Protein AF-A0A858U6H9-F1 (afdb_monomer_lite)

Secondary structure (DSSP, 8-state):
-EEETTTTEEE--SS------S-HHHHHHHHHHHHHHHSS-SEEETTEEE-GGG-----TT--HHHHHHT-HHHHHHHHHHHS----HHHHS-HHHHHHHHHHHHHHH-TTS------HHHHHHHHHHH-----------

Organism: NCBI:txid754517

Structure (mmCIF, N/CA/C/O backbone):
data_AF-A0A858U6H9-F1
#
_entry.id   AF-A0A858U6H9-F1
#
loop_
_atom_site.group_PDB
_atom_site.id
_atom_site.type_symbol
_atom_site.label_atom_id
_atom_site.label_alt_id
_atom_site.label_comp_id
_atom_site.label_asym_id
_atom_site.label_entity_id
_atom_site.label_seq_id
_atom_site.pdbx_PDB_ins_code
_atom_site.Cartn_x
_atom_site.Cartn_y
_atom_site.Cartn_z
_atom_site.occupancy
_atom_site.B_iso_or_equiv
_atom_site.auth_seq_id
_atom_site.auth_comp_id
_atom_site.auth_asym_id
_atom_site.auth_atom_id
_atom_site.pdbx_PDB_model_num
ATOM 1 N N . MET A 1 1 ? -5.293 -2.172 -22.628 1.00 79.25 1 MET A N 1
ATOM 2 C CA . MET A 1 1 ? -3.945 -2.076 -23.225 1.00 79.25 1 MET A CA 1
ATOM 3 C C . MET A 1 1 ? -2.941 -1.667 -22.164 1.00 79.25 1 MET A C 1
ATOM 5 O O . MET A 1 1 ? -3.098 -0.607 -21.567 1.00 79.25 1 MET A O 1
ATOM 9 N N . LEU A 1 2 ? -1.925 -2.496 -21.939 1.00 80.38 2 LEU A N 1
ATOM 10 C CA . LEU A 1 2 ? -0.803 -2.199 -21.053 1.00 80.38 2 LEU A CA 1
ATOM 11 C C . LEU A 1 2 ? 0.386 -1.692 -21.870 1.00 80.38 2 LEU A C 1
ATOM 13 O O . LEU A 1 2 ? 0.716 -2.310 -22.882 1.00 80.38 2 LEU A O 1
ATOM 17 N N . LYS A 1 3 ? 1.021 -0.599 -21.431 1.00 82.44 3 LYS A N 1
ATOM 18 C CA . LYS A 1 3 ? 2.307 -0.111 -21.953 1.00 82.44 3 LYS A CA 1
ATOM 19 C C . LYS A 1 3 ? 3.346 -0.094 -20.842 1.00 82.44 3 LYS A C 1
ATOM 21 O O . LYS A 1 3 ? 3.048 0.412 -19.766 1.00 82.44 3 LYS A O 1
ATOM 26 N N . PHE A 1 4 ? 4.548 -0.598 -21.104 1.00 81.69 4 PHE A N 1
ATOM 27 C CA . PHE A 1 4 ? 5.620 -0.631 -20.108 1.00 81.69 4 PHE A CA 1
ATOM 28 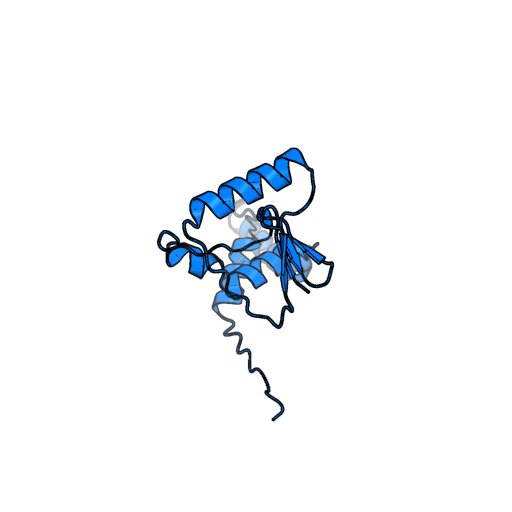C C . PHE A 1 4 ? 6.950 -0.107 -20.662 1.00 81.69 4 PHE A C 1
ATOM 30 O O . PHE A 1 4 ? 7.477 -0.615 -21.657 1.00 81.69 4 PHE A O 1
ATOM 37 N N . TYR A 1 5 ? 7.488 0.909 -19.994 1.00 81.50 5 TYR A N 1
ATOM 38 C CA . TYR A 1 5 ? 8.719 1.619 -20.317 1.00 81.50 5 TYR A CA 1
ATOM 39 C C . TYR A 1 5 ? 9.819 1.277 -19.295 1.00 81.50 5 TYR A C 1
ATOM 41 O O . TYR A 1 5 ? 9.529 1.020 -18.124 1.00 81.50 5 TYR A O 1
ATOM 49 N N . PRO A 1 6 ? 11.097 1.235 -19.716 1.00 73.44 6 PRO A N 1
ATOM 50 C CA . PRO A 1 6 ? 11.642 1.660 -21.016 1.00 73.44 6 PRO A CA 1
ATOM 51 C C . PRO A 1 6 ? 11.544 0.624 -22.154 1.00 73.44 6 PRO A C 1
ATOM 53 O O . PRO A 1 6 ? 12.041 0.863 -23.250 1.00 73.44 6 PRO A O 1
ATOM 56 N N . TYR A 1 7 ? 10.916 -0.528 -21.925 1.00 72.94 7 TYR A N 1
ATOM 57 C CA . TYR A 1 7 ? 10.980 -1.674 -22.838 1.00 72.94 7 TYR A CA 1
ATOM 58 C C . TYR A 1 7 ? 10.000 -1.625 -24.024 1.00 72.94 7 TYR A C 1
ATOM 60 O O . TYR A 1 7 ? 10.008 -2.539 -24.846 1.00 72.94 7 TYR A O 1
ATOM 68 N N . ASN A 1 8 ? 9.178 -0.574 -24.138 1.00 72.25 8 ASN A N 1
ATOM 69 C CA . ASN A 1 8 ? 8.176 -0.385 -25.197 1.00 72.25 8 ASN A CA 1
ATOM 70 C C . ASN A 1 8 ? 7.263 -1.609 -25.408 1.00 72.25 8 ASN A C 1
ATOM 72 O O . ASN A 1 8 ? 6.861 -1.915 -26.531 1.00 72.25 8 ASN A O 1
ATOM 76 N N . VAL A 1 9 ? 6.925 -2.321 -24.330 1.00 74.69 9 VAL A N 1
ATOM 77 C CA . VAL A 1 9 ? 6.002 -3.459 -24.405 1.00 74.69 9 VAL A CA 1
ATOM 78 C C . VAL A 1 9 ? 4.583 -2.915 -24.482 1.00 74.69 9 VAL A C 1
ATOM 80 O O . VAL A 1 9 ? 4.197 -2.136 -23.616 1.00 74.69 9 VAL A O 1
ATOM 83 N N . SER A 1 10 ? 3.815 -3.328 -25.493 1.00 76.88 10 SER A N 1
ATOM 84 C CA . SER A 1 10 ? 2.388 -3.017 -25.626 1.00 76.88 10 SER A CA 1
ATOM 85 C C . SER A 1 10 ? 1.600 -4.301 -25.848 1.00 76.88 10 SER A C 1
ATOM 87 O O . SER A 1 10 ? 1.842 -5.010 -26.821 1.00 76.88 10 SER A O 1
ATOM 89 N N . THR A 1 11 ? 0.661 -4.604 -24.956 1.00 80.75 11 THR A N 1
ATOM 90 C CA . THR A 1 11 ? -0.142 -5.834 -25.015 1.00 80.75 11 THR A CA 1
ATOM 91 C C . THR A 1 11 ? -1.563 -5.590 -24.529 1.00 80.75 11 THR A C 1
ATOM 93 O O . THR A 1 11 ? -1.833 -4.661 -23.759 1.00 80.75 11 THR A O 1
ATOM 96 N N . GLU A 1 12 ? -2.498 -6.424 -24.975 1.00 79.94 12 GLU A N 1
ATOM 97 C CA . GLU A 1 12 ? -3.811 -6.486 -24.345 1.00 79.94 12 GLU A CA 1
ATOM 98 C C . GLU A 1 12 ? -3.649 -6.934 -22.890 1.00 79.94 12 GLU A C 1
ATOM 100 O O . GLU A 1 12 ? -2.845 -7.814 -22.579 1.00 79.94 12 GLU A O 1
ATOM 105 N N . TYR A 1 13 ? -4.371 -6.258 -21.998 1.00 79.50 13 TYR A N 1
ATOM 106 C CA . TYR A 1 13 ? -4.371 -6.536 -20.570 1.00 79.50 13 TYR A CA 1
ATOM 107 C C . TYR A 1 13 ? -5.765 -7.009 -20.192 1.00 79.50 13 TYR A C 1
ATOM 109 O O . TYR A 1 13 ? -6.746 -6.312 -20.427 1.00 79.50 13 TYR A O 1
ATOM 117 N N . ASN A 1 14 ? -5.837 -8.209 -19.638 1.00 80.62 14 ASN A N 1
ATOM 118 C CA . ASN A 1 14 ? -7.058 -8.903 -19.239 1.00 80.62 14 ASN A CA 1
ATOM 119 C C . ASN A 1 14 ? -7.005 -9.294 -17.749 1.00 80.62 14 ASN A C 1
ATOM 121 O O . ASN A 1 14 ? -7.611 -10.278 -17.334 1.00 80.62 14 ASN A O 1
ATOM 125 N N . GLY A 1 15 ? -6.252 -8.531 -16.947 1.00 80.56 15 GLY A N 1
ATOM 126 C CA . GLY A 1 15 ? -6.082 -8.728 -15.504 1.00 80.56 15 GLY A CA 1
ATOM 127 C C . GLY A 1 15 ? -4.756 -9.385 -15.108 1.00 80.56 15 GLY A C 1
ATOM 128 O O . GLY A 1 15 ? -4.185 -9.024 -14.081 1.00 80.56 15 GLY A O 1
ATOM 129 N N . ILE A 1 16 ? -4.214 -10.291 -15.927 1.00 80.75 16 ILE A N 1
ATOM 130 C CA . ILE A 1 16 ? -2.934 -10.969 -15.664 1.00 80.75 16 ILE A CA 1
ATOM 131 C C . ILE A 1 16 ? -1.996 -10.739 -16.843 1.00 80.75 16 ILE A C 1
ATOM 133 O O . ILE A 1 16 ? -2.362 -10.982 -17.989 1.00 80.75 16 ILE A O 1
ATOM 137 N N . LEU A 1 17 ? -0.765 -10.318 -16.557 1.00 76.06 17 LEU A N 1
ATOM 138 C CA . LEU A 1 17 ? 0.288 -10.211 -17.556 1.00 76.06 17 LEU A CA 1
ATOM 139 C C . LEU A 1 17 ? 1.525 -10.986 -17.112 1.00 76.06 17 LEU A C 1
ATOM 141 O O . LEU A 1 17 ? 2.001 -10.833 -15.990 1.00 76.06 17 LEU A O 1
ATOM 145 N N . LEU A 1 18 ? 2.070 -11.778 -18.031 1.00 76.94 18 LEU A N 1
ATOM 146 C CA . LEU A 1 18 ? 3.354 -12.441 -17.862 1.00 76.94 18 LEU A CA 1
ATOM 147 C C . LEU A 1 18 ? 4.414 -11.670 -18.646 1.00 76.94 18 LEU A C 1
ATOM 149 O O . LEU A 1 18 ? 4.355 -11.592 -19.872 1.00 76.94 18 LEU A O 1
ATOM 153 N N . ILE A 1 19 ? 5.390 -11.113 -17.933 1.00 77.94 19 ILE A N 1
ATOM 154 C CA . ILE A 1 19 ? 6.555 -10.458 -18.528 1.00 77.94 19 ILE A CA 1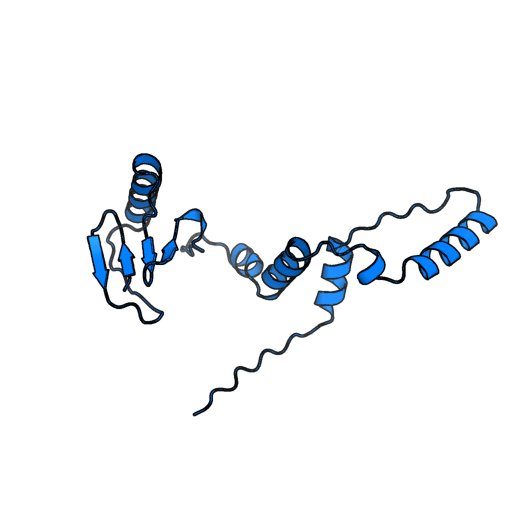
ATOM 155 C C . ILE A 1 19 ? 7.752 -11.373 -18.305 1.00 77.94 19 ILE A C 1
ATOM 157 O O . ILE A 1 19 ? 8.179 -11.584 -17.171 1.00 77.94 19 ILE A O 1
ATOM 161 N N . ASN A 1 20 ? 8.303 -11.917 -19.388 1.00 79.69 20 ASN A N 1
ATOM 162 C CA . ASN A 1 20 ? 9.556 -12.653 -19.306 1.00 79.69 20 ASN A CA 1
ATOM 163 C C . ASN A 1 20 ? 10.718 -11.654 -19.231 1.00 79.69 20 ASN A C 1
ATOM 165 O O . ASN A 1 20 ? 10.883 -10.826 -20.128 1.00 79.69 20 ASN A O 1
ATOM 169 N N . CYS A 1 21 ? 11.514 -11.715 -18.165 1.00 81.88 21 CYS A N 1
ATOM 170 C CA . CYS A 1 21 ? 12.680 -10.860 -17.993 1.00 81.88 21 CYS A CA 1
ATOM 171 C C . CYS A 1 21 ? 13.873 -11.669 -17.478 1.00 81.88 21 CYS A C 1
ATOM 173 O O . CYS A 1 21 ? 13.730 -12.558 -16.644 1.00 81.88 21 CYS A O 1
ATOM 175 N N . ASN A 1 22 ? 15.071 -11.330 -17.957 1.00 84.00 22 ASN A N 1
ATOM 176 C CA . ASN A 1 22 ? 16.298 -12.021 -17.548 1.00 84.00 22 ASN A CA 1
ATOM 177 C C . ASN A 1 22 ? 16.780 -11.590 -16.153 1.00 84.00 22 ASN A C 1
ATOM 179 O O . ASN A 1 22 ? 17.516 -12.320 -15.497 1.00 84.00 22 ASN A O 1
ATOM 183 N N . ASN A 1 23 ? 16.431 -10.372 -15.724 1.00 89.00 23 ASN A N 1
ATOM 184 C CA . ASN A 1 23 ? 16.821 -9.828 -14.429 1.00 89.00 23 ASN A CA 1
ATOM 185 C C . ASN A 1 23 ? 15.779 -8.811 -13.947 1.00 89.00 23 ASN A C 1
ATOM 187 O O . ASN A 1 23 ? 15.721 -7.683 -14.441 1.00 89.00 23 ASN A O 1
ATOM 191 N N . PHE A 1 24 ? 14.992 -9.216 -12.952 1.00 85.62 24 PHE A N 1
ATOM 192 C CA . PHE A 1 24 ? 13.950 -8.387 -12.354 1.00 85.62 24 PHE A CA 1
ATOM 193 C C . PHE A 1 24 ? 14.504 -7.112 -11.695 1.00 85.62 24 PHE A C 1
ATOM 195 O O . PHE A 1 24 ? 13.963 -6.027 -11.880 1.00 85.62 24 PHE A O 1
ATOM 202 N N . HIS A 1 25 ? 15.625 -7.193 -10.975 1.00 87.69 25 HIS A N 1
ATOM 203 C CA . HIS A 1 25 ? 16.209 -6.017 -10.317 1.00 87.69 25 HIS A CA 1
ATOM 204 C C . HIS A 1 25 ? 16.658 -4.952 -11.319 1.00 87.69 25 HIS A C 1
ATOM 206 O O . HIS A 1 25 ? 16.489 -3.756 -11.079 1.00 87.69 25 HIS A O 1
ATOM 212 N N . LYS A 1 26 ? 17.215 -5.381 -12.456 1.00 90.06 26 LYS A N 1
ATOM 213 C CA . LYS A 1 26 ? 17.590 -4.478 -13.544 1.00 90.06 26 LYS A CA 1
ATOM 214 C C . LYS A 1 26 ? 16.358 -3.801 -14.144 1.00 90.06 26 LYS A C 1
ATOM 216 O O . LYS A 1 26 ? 16.384 -2.586 -14.304 1.00 90.06 26 LYS A O 1
ATOM 221 N N . LEU A 1 27 ? 15.295 -4.569 -14.398 1.00 87.62 27 LEU A N 1
ATOM 222 C CA . LEU A 1 27 ? 14.008 -4.056 -14.875 1.00 87.62 27 LEU A CA 1
ATOM 223 C C . LEU A 1 27 ? 13.497 -2.934 -13.959 1.00 87.62 27 LEU A C 1
ATOM 225 O O . LEU A 1 27 ? 13.285 -1.815 -14.415 1.00 87.62 27 LEU A O 1
ATOM 229 N N . MET A 1 28 ? 13.402 -3.204 -12.654 1.00 89.25 28 MET A N 1
ATOM 230 C CA . MET A 1 28 ? 12.906 -2.235 -11.674 1.00 89.25 28 MET A CA 1
ATOM 231 C C . MET A 1 28 ? 13.775 -0.982 -11.581 1.00 89.25 28 MET A C 1
ATOM 233 O O . MET A 1 28 ? 13.256 0.131 -11.523 1.00 89.25 28 MET A O 1
ATOM 237 N N . LYS A 1 29 ? 15.102 -1.148 -11.596 1.00 91.06 29 LYS A N 1
ATOM 238 C CA . LYS A 1 29 ? 16.043 -0.024 -11.577 1.00 91.06 29 LYS A CA 1
ATOM 239 C C . LYS A 1 29 ? 15.869 0.873 -12.800 1.00 91.06 29 LYS A C 1
ATOM 241 O O . LYS A 1 29 ? 15.887 2.092 -12.668 1.00 91.06 29 LYS A O 1
ATOM 246 N N . GLU A 1 30 ? 15.737 0.288 -13.983 1.00 91.88 30 GLU A N 1
ATOM 247 C CA . GLU A 1 30 ? 15.587 1.047 -15.224 1.00 91.88 30 GLU A CA 1
ATOM 248 C C . GLU A 1 30 ? 14.234 1.754 -15.305 1.00 91.88 30 GLU A C 1
ATOM 250 O O . GLU A 1 30 ? 14.193 2.915 -15.707 1.00 91.88 30 GLU A O 1
ATOM 255 N N . SER A 1 31 ? 13.155 1.115 -14.847 1.00 90.19 31 SER A N 1
ATOM 256 C CA . SER A 1 31 ? 11.847 1.760 -14.707 1.00 90.19 31 SER A CA 1
ATOM 257 C C . SER A 1 31 ? 11.901 2.937 -13.726 1.00 90.19 31 SER A C 1
ATOM 259 O O . SER A 1 31 ? 11.404 4.011 -14.043 1.00 90.19 31 SER A O 1
ATOM 261 N N . PHE A 1 32 ? 12.591 2.800 -12.590 1.00 92.25 32 PHE A N 1
ATOM 262 C CA . PHE A 1 32 ? 12.743 3.894 -11.624 1.00 92.25 32 PHE A CA 1
ATOM 263 C C . PHE A 1 32 ? 13.530 5.080 -12.199 1.00 92.25 32 PHE A C 1
ATOM 265 O O . PHE A 1 32 ? 13.148 6.239 -12.027 1.00 92.25 32 PHE A O 1
ATOM 272 N N . ILE A 1 33 ? 14.625 4.794 -12.910 1.00 93.31 33 ILE A N 1
ATOM 273 C CA . ILE A 1 33 ? 15.419 5.817 -13.600 1.00 93.31 33 ILE A CA 1
ATOM 274 C C . ILE A 1 33 ? 14.569 6.516 -14.667 1.00 93.31 33 ILE A C 1
ATOM 276 O O . ILE A 1 33 ? 14.632 7.738 -14.786 1.00 93.31 33 ILE A O 1
ATOM 280 N N . TYR A 1 34 ? 13.764 5.762 -15.420 1.00 93.75 34 TYR A N 1
ATOM 281 C CA . TYR A 1 34 ? 12.857 6.317 -16.419 1.00 93.75 34 TYR A CA 1
ATOM 282 C C . TYR A 1 34 ? 11.856 7.297 -15.795 1.00 93.75 34 TYR A C 1
ATOM 284 O O . TYR A 1 34 ? 11.756 8.423 -16.283 1.00 93.75 34 TYR A O 1
ATOM 292 N N . GLU A 1 35 ? 11.175 6.908 -14.712 1.00 94.38 35 GLU A N 1
ATOM 293 C CA . GLU A 1 35 ? 10.208 7.778 -14.024 1.00 94.38 35 GLU A CA 1
ATOM 294 C C . GLU A 1 35 ? 10.870 9.048 -13.493 1.00 94.38 35 GLU A C 1
ATOM 296 O O . GLU A 1 35 ? 10.362 10.148 -13.696 1.00 94.38 35 GLU A O 1
ATOM 301 N N . SER A 1 36 ? 12.053 8.903 -12.893 1.00 92.75 36 SER A N 1
ATOM 302 C CA . SER A 1 36 ? 12.795 10.013 -12.288 1.00 92.75 36 SER A CA 1
ATOM 303 C C . SER A 1 36 ? 13.300 11.036 -13.308 1.00 92.75 36 SER A C 1
ATOM 305 O O . SER A 1 36 ? 13.348 12.226 -13.015 1.00 92.75 36 SER A O 1
ATOM 307 N N . ILE A 1 37 ? 13.726 10.587 -14.494 1.00 94.75 37 ILE A N 1
ATOM 308 C CA . ILE A 1 37 ? 14.266 11.475 -15.536 1.00 94.75 37 ILE A CA 1
ATOM 309 C C . ILE A 1 37 ? 13.142 12.144 -16.326 1.00 94.75 37 ILE A C 1
ATOM 311 O O . ILE A 1 37 ? 13.245 13.323 -16.661 1.00 94.75 37 ILE A O 1
ATOM 315 N N . ASN A 1 38 ? 12.090 11.394 -16.661 1.00 90.44 38 ASN A N 1
ATOM 316 C CA . ASN A 1 38 ? 11.057 11.862 -17.583 1.00 90.44 38 ASN A CA 1
ATOM 317 C C . ASN A 1 38 ? 9.851 12.495 -16.880 1.00 90.44 38 ASN A C 1
ATOM 319 O O . ASN A 1 38 ? 9.009 13.057 -17.575 1.00 90.44 38 ASN A O 1
ATOM 323 N N . ASN A 1 39 ? 9.746 12.393 -15.547 1.00 89.94 39 ASN A N 1
ATOM 324 C CA . ASN A 1 39 ? 8.541 12.743 -14.782 1.00 89.94 39 ASN A CA 1
ATOM 325 C C . ASN A 1 39 ? 7.264 12.109 -15.369 1.00 89.94 39 ASN A C 1
ATOM 327 O O . ASN A 1 39 ? 6.195 12.708 -15.335 1.00 89.94 39 ASN A O 1
ATOM 331 N N . ASN A 1 40 ? 7.396 10.903 -15.924 1.00 91.69 40 ASN A N 1
ATOM 332 C CA . ASN A 1 40 ? 6.321 10.148 -16.562 1.00 91.69 40 ASN A CA 1
ATOM 333 C C . ASN A 1 40 ? 6.293 8.732 -15.979 1.00 91.69 40 ASN A C 1
ATOM 335 O O . ASN A 1 40 ? 7.367 8.192 -15.707 1.00 91.69 40 ASN A O 1
ATOM 339 N N . PRO A 1 41 ? 5.118 8.099 -15.836 1.00 91.88 41 PRO A N 1
ATOM 340 C CA . PRO A 1 41 ? 5.007 6.753 -15.282 1.00 91.88 41 PRO A CA 1
ATOM 341 C C . PRO A 1 41 ? 5.685 5.721 -16.190 1.00 91.88 41 PRO A C 1
ATOM 343 O O . PRO A 1 41 ? 5.629 5.806 -17.423 1.00 91.88 41 PRO A O 1
ATOM 346 N N . ALA A 1 42 ? 6.305 4.705 -15.589 1.00 90.44 42 ALA A N 1
ATOM 347 C CA . ALA A 1 42 ? 6.877 3.593 -16.339 1.00 90.44 42 ALA A CA 1
ATOM 348 C C . ALA A 1 42 ? 5.791 2.652 -16.881 1.00 90.44 42 ALA A C 1
ATOM 350 O O . ALA A 1 42 ? 6.045 1.922 -17.839 1.00 90.44 42 ALA A O 1
ATOM 351 N N . LEU A 1 43 ? 4.590 2.655 -16.296 1.00 89.94 43 LEU A N 1
ATOM 352 C CA . LEU A 1 43 ? 3.512 1.731 -16.627 1.00 89.94 43 LEU A CA 1
ATOM 353 C C . LEU A 1 43 ? 2.211 2.480 -16.948 1.00 89.94 43 LEU A C 1
ATOM 355 O O . LEU A 1 43 ? 1.804 3.399 -16.245 1.00 89.94 43 LEU A O 1
ATOM 359 N N . PHE A 1 44 ? 1.524 2.034 -17.997 1.00 88.75 44 PHE A N 1
ATOM 360 C CA . PHE A 1 44 ? 0.154 2.435 -18.301 1.00 88.75 44 PHE A CA 1
ATOM 361 C C . PHE A 1 44 ? -0.723 1.197 -18.411 1.00 88.75 44 PHE A C 1
ATOM 363 O O . PHE A 1 44 ? -0.335 0.243 -19.083 1.00 88.75 44 PHE A O 1
ATOM 370 N N . VAL A 1 45 ? -1.922 1.228 -17.833 1.00 85.94 45 VAL A N 1
ATOM 371 C CA . VAL A 1 45 ? -2.941 0.179 -17.983 1.00 85.94 45 VAL A CA 1
ATOM 372 C C . VAL A 1 45 ? -4.257 0.833 -18.368 1.00 85.94 45 VAL A C 1
ATOM 374 O O . VAL A 1 45 ? -4.789 1.639 -17.618 1.00 85.94 45 VAL A O 1
ATOM 377 N N . ASP A 1 46 ? -4.766 0.532 -19.561 1.00 85.75 46 ASP A N 1
ATOM 378 C CA . ASP A 1 46 ? -6.009 1.121 -20.084 1.00 85.75 46 ASP A CA 1
ATOM 379 C C . ASP A 1 46 ? -6.000 2.659 -20.039 1.00 85.75 46 ASP A C 1
ATOM 381 O O . ASP A 1 46 ? -6.981 3.302 -19.681 1.00 85.75 46 ASP A O 1
ATOM 385 N N . ASN A 1 47 ? -4.855 3.245 -20.410 1.00 86.06 47 ASN A N 1
ATOM 386 C CA . ASN A 1 47 ? -4.552 4.683 -20.339 1.00 86.06 47 ASN A CA 1
ATOM 387 C C . ASN A 1 47 ? -4.505 5.274 -18.919 1.00 86.06 47 ASN A C 1
ATOM 389 O O . ASN A 1 47 ? -4.347 6.483 -18.780 1.00 86.06 47 ASN A O 1
ATOM 393 N N . THR A 1 48 ? -4.598 4.447 -17.881 1.00 87.31 48 THR A N 1
ATOM 394 C CA . THR A 1 48 ? -4.345 4.860 -16.500 1.00 87.31 48 THR A CA 1
ATOM 395 C C . THR A 1 48 ? -2.845 4.852 -16.247 1.00 87.31 48 THR A C 1
ATOM 397 O O . THR A 1 48 ? -2.174 3.859 -16.534 1.00 87.31 48 THR A O 1
ATOM 400 N N . GLU A 1 49 ? -2.335 5.967 -15.737 1.00 92.25 49 GLU A N 1
ATOM 401 C CA . GLU A 1 49 ? -0.951 6.133 -15.299 1.00 92.25 49 GLU A CA 1
ATOM 402 C C . GLU A 1 49 ? -0.708 5.355 -14.008 1.00 92.25 49 GLU A C 1
ATOM 404 O O . GLU A 1 49 ? -1.476 5.485 -13.056 1.00 92.25 49 GLU A O 1
ATOM 409 N N . ILE A 1 50 ? 0.346 4.541 -13.978 1.00 88.50 50 ILE A N 1
ATOM 410 C CA . ILE A 1 50 ? 0.738 3.781 -12.792 1.00 88.50 50 ILE A CA 1
ATOM 411 C C . ILE A 1 50 ? 2.228 4.006 -12.553 1.00 88.50 50 ILE A C 1
ATOM 413 O O . ILE A 1 50 ? 3.060 3.617 -13.378 1.00 88.50 50 ILE A O 1
ATOM 417 N N . TYR A 1 51 ? 2.563 4.621 -11.421 1.00 89.44 51 TYR A N 1
ATOM 418 C CA . TYR A 1 51 ? 3.947 4.818 -11.005 1.00 89.44 51 TYR A CA 1
ATOM 419 C C . TYR A 1 51 ? 4.453 3.592 -10.251 1.00 89.44 51 TYR A C 1
ATOM 421 O O . TYR A 1 51 ? 3.677 2.839 -9.659 1.00 89.44 51 TYR A O 1
ATOM 429 N N . LEU A 1 52 ? 5.771 3.403 -10.192 1.00 85.94 52 LEU A N 1
ATOM 430 C CA . LEU A 1 52 ? 6.353 2.307 -9.415 1.00 85.94 52 LEU A CA 1
ATOM 431 C C . LEU A 1 52 ? 5.948 2.336 -7.936 1.00 85.94 52 LEU A C 1
ATOM 433 O O . LEU A 1 52 ? 5.804 1.279 -7.328 1.00 85.94 52 LEU A O 1
ATOM 437 N N . ASN A 1 53 ? 5.737 3.525 -7.368 1.00 82.12 53 ASN A N 1
ATOM 438 C CA . ASN A 1 53 ? 5.304 3.686 -5.976 1.00 82.12 53 ASN A CA 1
ATOM 439 C C . ASN A 1 53 ? 3.852 3.244 -5.732 1.00 82.12 53 ASN A C 1
ATOM 441 O O . ASN A 1 53 ? 3.479 3.017 -4.583 1.00 82.12 53 ASN A O 1
ATOM 445 N N . ASP A 1 54 ? 3.056 3.094 -6.791 1.00 82.50 54 ASP A N 1
ATOM 446 C CA . ASP A 1 54 ? 1.681 2.599 -6.712 1.00 82.50 54 ASP A CA 1
ATOM 447 C C . ASP A 1 54 ? 1.625 1.059 -6.758 1.00 82.50 54 ASP A C 1
ATOM 449 O O . ASP A 1 54 ? 0.572 0.456 -6.541 1.00 82.50 54 ASP A O 1
ATOM 453 N N . LEU A 1 55 ? 2.752 0.394 -7.046 1.00 83.88 55 LEU A N 1
ATOM 454 C CA . LEU A 1 55 ? 2.821 -1.052 -7.231 1.00 83.88 55 LEU A CA 1
ATOM 455 C C . LEU A 1 55 ? 3.137 -1.793 -5.928 1.00 83.88 55 LEU A C 1
ATOM 457 O O . LEU A 1 55 ? 4.110 -1.510 -5.231 1.00 83.88 55 LEU A O 1
ATOM 461 N N . CYS A 1 56 ? 2.377 -2.856 -5.664 1.00 82.31 56 CYS A N 1
ATOM 462 C CA . CYS A 1 56 ? 2.762 -3.874 -4.689 1.00 82.31 56 CYS A CA 1
ATOM 463 C C . CYS A 1 56 ? 3.660 -4.917 -5.363 1.00 82.31 56 CYS A C 1
ATOM 465 O O . CYS A 1 56 ? 3.198 -5.709 -6.186 1.00 82.31 56 CYS A O 1
ATOM 467 N N . ILE A 1 57 ? 4.944 -4.919 -5.007 1.00 83.75 57 ILE A N 1
ATOM 468 C CA . ILE A 1 57 ? 5.946 -5.812 -5.591 1.00 83.75 57 ILE A CA 1
ATOM 469 C C . ILE A 1 57 ? 6.268 -6.934 -4.609 1.00 83.75 57 ILE A C 1
ATOM 471 O O . ILE A 1 57 ? 6.788 -6.694 -3.519 1.00 83.75 57 ILE A O 1
ATOM 475 N N . PHE A 1 58 ? 6.015 -8.170 -5.032 1.00 83.6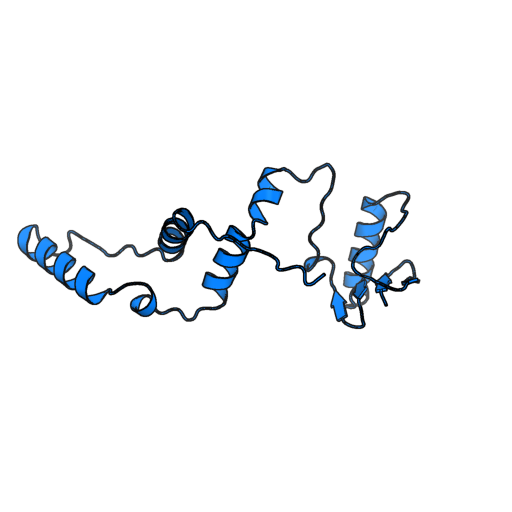9 58 PHE A N 1
ATOM 476 C CA . PHE A 1 58 ? 6.373 -9.368 -4.282 1.00 83.69 58 PHE A CA 1
ATOM 477 C C . PHE A 1 58 ? 7.593 -10.024 -4.920 1.00 83.69 58 PHE A C 1
ATOM 479 O O . PHE A 1 58 ? 7.579 -10.366 -6.102 1.00 83.69 58 PHE A O 1
ATOM 486 N N . THR A 1 59 ? 8.646 -10.204 -4.134 1.00 84.31 59 THR A N 1
ATOM 487 C CA . THR A 1 59 ? 9.855 -10.932 -4.522 1.00 84.31 59 THR A CA 1
ATOM 488 C C . THR A 1 59 ? 10.084 -12.091 -3.558 1.00 84.31 59 THR A C 1
ATOM 490 O O . THR A 1 59 ? 9.427 -12.205 -2.525 1.00 84.31 59 THR A O 1
ATOM 493 N N . GLU A 1 60 ? 11.064 -12.937 -3.855 1.00 80.50 60 GLU A N 1
ATOM 494 C CA . GLU A 1 60 ? 11.532 -13.989 -2.941 1.00 80.50 60 GLU A CA 1
ATOM 495 C C . GLU A 1 60 ? 12.028 -13.464 -1.578 1.00 80.50 60 GLU A C 1
ATOM 497 O O . GLU A 1 60 ? 12.124 -14.224 -0.618 1.00 80.50 60 GLU A O 1
ATOM 502 N N . GLN A 1 61 ? 12.323 -12.163 -1.478 1.00 82.88 61 GLN A N 1
ATOM 503 C CA . GLN A 1 61 ? 12.770 -11.499 -0.250 1.00 82.88 61 GLN A CA 1
ATOM 504 C C . GLN A 1 61 ? 11.608 -10.892 0.547 1.00 82.88 61 GLN A C 1
ATOM 506 O O . GLN A 1 61 ? 11.799 -10.504 1.701 1.00 82.88 61 GLN A O 1
ATOM 511 N N . THR A 1 62 ? 10.412 -10.791 -0.044 1.00 80.00 62 THR A N 1
ATOM 512 C CA . THR A 1 62 ? 9.232 -10.265 0.645 1.00 80.00 62 THR A CA 1
ATOM 513 C C . THR A 1 62 ? 8.860 -11.207 1.780 1.00 80.00 62 THR A C 1
ATOM 515 O O . THR A 1 62 ? 8.567 -12.386 1.565 1.00 80.00 62 THR A O 1
ATOM 518 N N . ARG A 1 63 ? 8.868 -10.709 3.020 1.00 77.25 63 ARG A N 1
ATOM 519 C CA . ARG A 1 63 ? 8.554 -11.559 4.168 1.00 77.25 63 ARG A CA 1
ATOM 520 C C . ARG A 1 63 ? 7.055 -11.804 4.197 1.00 77.25 63 ARG A C 1
ATOM 522 O O . ARG A 1 63 ? 6.254 -10.914 3.931 1.00 77.25 63 ARG A O 1
ATOM 529 N N . ILE A 1 64 ? 6.666 -12.993 4.645 1.00 73.69 64 ILE A N 1
ATOM 530 C CA . ILE A 1 64 ? 5.256 -13.338 4.870 1.00 73.69 64 ILE A CA 1
ATOM 531 C C . ILE A 1 64 ? 4.580 -12.314 5.804 1.00 73.69 64 ILE A C 1
ATOM 533 O O . ILE A 1 64 ? 3.420 -11.966 5.608 1.00 73.69 64 ILE A O 1
ATOM 537 N N . ALA A 1 65 ? 5.313 -11.794 6.795 1.00 73.00 65 ALA A N 1
ATOM 538 C CA . ALA A 1 65 ? 4.824 -10.734 7.676 1.00 73.00 65 ALA A CA 1
ATOM 539 C C . ALA A 1 65 ? 4.423 -9.464 6.902 1.00 73.00 65 ALA A C 1
ATOM 541 O O . ALA A 1 65 ? 3.363 -8.908 7.177 1.00 73.00 65 ALA A O 1
ATOM 542 N N . ASP A 1 66 ? 5.207 -9.076 5.893 1.00 68.94 66 ASP A N 1
ATOM 543 C CA . ASP A 1 66 ? 4.928 -7.918 5.039 1.00 68.94 66 ASP A CA 1
ATOM 544 C C . ASP A 1 66 ? 3.679 -8.181 4.161 1.00 68.94 66 ASP A C 1
ATOM 546 O O . ASP A 1 66 ? 2.876 -7.287 3.912 1.00 68.94 66 ASP A O 1
ATOM 550 N N . MET A 1 67 ? 3.423 -9.437 3.768 1.00 68.06 67 MET A N 1
ATOM 551 C CA . MET A 1 67 ? 2.180 -9.812 3.071 1.00 68.06 67 MET A CA 1
ATOM 552 C C . MET A 1 67 ? 0.941 -9.737 3.977 1.00 68.06 67 MET A C 1
ATOM 554 O O . MET A 1 67 ? -0.141 -9.377 3.517 1.00 68.06 67 MET A O 1
ATOM 558 N N . TYR A 1 68 ? 1.073 -10.050 5.271 1.00 65.31 68 TYR A N 1
ATOM 559 C CA . TYR A 1 68 ? -0.020 -9.881 6.237 1.00 65.31 68 TYR A CA 1
ATOM 560 C C . TYR A 1 68 ? -0.350 -8.406 6.489 1.00 65.31 68 TYR A C 1
ATOM 562 O O . TYR A 1 68 ? -1.499 -8.083 6.823 1.00 65.31 68 TYR A O 1
ATOM 570 N N . GLU A 1 69 ? 0.612 -7.501 6.284 1.00 63.06 69 GLU A N 1
ATOM 571 C CA . GLU A 1 69 ? 0.352 -6.063 6.321 1.00 63.06 69 GLU A CA 1
ATOM 572 C C . GLU A 1 69 ? -0.609 -5.617 5.211 1.00 63.06 69 GLU A C 1
ATOM 574 O O . GLU A 1 69 ? -1.416 -4.722 5.450 1.00 63.06 69 GLU A O 1
ATOM 579 N N . LEU A 1 70 ? -0.628 -6.324 4.077 1.00 64.50 70 LEU A N 1
ATOM 580 C CA . LEU A 1 70 ? -1.555 -6.122 2.956 1.00 64.50 70 LEU A CA 1
ATOM 581 C C . LEU A 1 70 ? -2.913 -6.815 3.140 1.00 64.50 70 LEU A C 1
ATOM 583 O O . LEU A 1 70 ? -3.723 -6.854 2.213 1.00 64.50 70 LEU A O 1
ATOM 587 N N . SER A 1 71 ? -3.193 -7.379 4.320 1.00 68.44 71 SER A N 1
ATOM 588 C CA . SER A 1 71 ? -4.492 -8.002 4.572 1.00 68.44 71 SER A CA 1
ATOM 589 C C . SER A 1 71 ? -5.636 -7.016 4.314 1.00 68.44 71 SER A C 1
ATOM 591 O O . SER A 1 71 ? -5.560 -5.838 4.671 1.00 68.44 71 SER A O 1
ATOM 593 N N . SER A 1 72 ? -6.742 -7.513 3.753 1.00 65.88 72 SER A N 1
ATOM 594 C CA . SER A 1 72 ? -7.974 -6.735 3.541 1.00 65.88 72 SER A CA 1
ATOM 595 C C . SER A 1 72 ? -8.436 -6.015 4.810 1.00 65.88 72 SER A C 1
ATOM 597 O O . SER A 1 72 ? -8.993 -4.926 4.742 1.00 65.88 72 SER A O 1
ATOM 599 N N . LYS A 1 73 ? -8.129 -6.583 5.981 1.00 66.69 73 LYS A N 1
ATOM 600 C CA . LYS A 1 73 ? -8.345 -5.969 7.289 1.00 66.69 73 LYS A CA 1
ATOM 601 C C . LYS A 1 73 ? -7.502 -4.714 7.516 1.00 66.69 73 LYS A C 1
ATOM 603 O O . LYS A 1 73 ? -8.032 -3.724 8.009 1.00 66.69 73 LYS A O 1
ATOM 608 N N . ASN A 1 74 ? -6.215 -4.745 7.187 1.00 68.50 74 ASN A N 1
ATOM 609 C CA . ASN A 1 74 ? -5.347 -3.579 7.313 1.00 68.50 74 ASN A CA 1
ATOM 610 C C . ASN A 1 74 ? -5.673 -2.521 6.263 1.00 68.50 74 ASN A C 1
ATOM 612 O O . ASN A 1 74 ? -5.676 -1.338 6.585 1.00 68.50 74 ASN A O 1
ATOM 616 N N . TRP A 1 75 ? -6.012 -2.937 5.044 1.00 71.75 75 TRP A N 1
ATOM 617 C CA . TRP A 1 75 ? -6.430 -2.012 3.996 1.00 71.75 75 TRP A CA 1
ATOM 618 C C . TRP A 1 75 ? -7.748 -1.318 4.356 1.00 71.75 75 TRP A C 1
ATOM 620 O O . TRP A 1 75 ? -7.827 -0.096 4.308 1.00 71.75 75 TRP A O 1
ATOM 630 N N . LEU A 1 76 ? -8.740 -2.070 4.848 1.00 70.06 76 LEU A N 1
ATOM 631 C CA . LEU A 1 76 ? -9.981 -1.520 5.401 1.00 70.06 76 LEU A CA 1
ATOM 632 C C . LEU A 1 76 ? -9.712 -0.597 6.593 1.00 70.06 76 LEU A C 1
ATOM 634 O O . LEU A 1 76 ? -10.324 0.457 6.700 1.00 70.06 76 LEU A O 1
ATOM 638 N N . PHE A 1 77 ? -8.796 -0.968 7.486 1.00 70.31 77 PHE A N 1
ATOM 639 C CA . PHE A 1 77 ? -8.429 -0.142 8.634 1.00 70.31 77 PHE A CA 1
ATOM 640 C C . PHE A 1 77 ? -7.812 1.195 8.207 1.00 70.31 77 PHE A C 1
ATOM 642 O O . PHE A 1 77 ? -8.210 2.237 8.720 1.00 70.31 77 PHE A O 1
ATOM 649 N N . GLN A 1 78 ? -6.886 1.181 7.245 1.00 70.00 78 GLN A N 1
ATOM 650 C CA . GLN A 1 78 ? -6.302 2.402 6.687 1.00 70.00 78 GLN A CA 1
ATOM 651 C C . GLN A 1 78 ? -7.339 3.217 5.916 1.00 70.00 78 GLN A C 1
ATOM 653 O O . GLN A 1 78 ? -7.373 4.433 6.055 1.00 70.00 78 GLN A O 1
ATOM 658 N N . ALA A 1 79 ? -8.225 2.564 5.163 1.00 70.81 79 ALA A N 1
ATOM 659 C CA . ALA A 1 79 ? -9.327 3.231 4.487 1.00 70.81 79 ALA A CA 1
ATOM 660 C C . ALA A 1 79 ? -10.258 3.920 5.492 1.00 70.81 79 ALA A C 1
ATOM 662 O O . ALA A 1 79 ? -10.547 5.090 5.316 1.00 70.81 79 ALA A O 1
ATOM 663 N N . LEU A 1 80 ? -10.657 3.263 6.584 1.00 69.38 80 LEU A N 1
ATOM 664 C CA . LEU A 1 80 ? -11.486 3.877 7.629 1.00 69.38 80 LEU A CA 1
ATOM 665 C C . LEU A 1 80 ? -10.790 5.073 8.292 1.00 69.38 80 LEU A C 1
ATOM 667 O O . LEU A 1 80 ? -11.422 6.094 8.517 1.00 69.38 80 LEU A O 1
ATOM 671 N N . ILE A 1 81 ? -9.484 4.981 8.552 1.00 67.56 81 ILE A N 1
ATOM 672 C CA . ILE A 1 81 ? -8.716 6.094 9.130 1.00 67.56 81 ILE A CA 1
ATOM 673 C C . ILE A 1 81 ? -8.586 7.264 8.148 1.00 67.56 81 ILE A C 1
ATOM 675 O O . ILE A 1 81 ? -8.723 8.415 8.548 1.00 67.56 81 ILE A O 1
ATOM 679 N N . ASN A 1 82 ? -8.304 6.981 6.875 1.00 68.12 82 ASN A N 1
ATOM 680 C CA . ASN A 1 82 ? -8.014 8.002 5.866 1.00 68.12 82 ASN A CA 1
ATOM 681 C C . ASN A 1 82 ? -9.282 8.619 5.264 1.00 68.12 82 ASN A C 1
ATOM 683 O O . ASN A 1 82 ? -9.259 9.761 4.816 1.00 68.12 82 ASN A O 1
ATOM 687 N N . HIS A 1 83 ? -10.384 7.870 5.230 1.00 67.19 83 HIS A N 1
ATOM 688 C CA . HIS A 1 83 ? -11.659 8.313 4.671 1.00 67.19 83 HIS A CA 1
ATOM 689 C C . HIS A 1 83 ? -12.438 9.199 5.648 1.00 67.19 83 HIS A C 1
ATOM 691 O O . HIS A 1 83 ? -13.436 9.820 5.275 1.00 67.19 83 HIS A O 1
ATOM 697 N N . GLU A 1 84 ? -12.010 9.276 6.905 1.00 53.56 84 GLU A N 1
ATOM 698 C CA . GLU A 1 84 ? -12.811 9.911 7.923 1.00 53.56 84 GLU A CA 1
ATOM 699 C C . GLU A 1 84 ? -12.148 11.154 8.539 1.00 53.56 84 GLU A C 1
ATOM 701 O O . GLU A 1 84 ? -11.280 11.099 9.404 1.00 53.56 84 GLU A O 1
ATOM 706 N N . ASN A 1 85 ? -12.771 12.295 8.239 1.00 52.25 85 ASN A N 1
ATOM 707 C CA . ASN A 1 85 ? -13.164 13.273 9.258 1.00 52.25 85 ASN A CA 1
ATOM 708 C C . ASN A 1 85 ? -14.118 12.627 10.300 1.00 52.25 85 ASN A C 1
ATOM 710 O O . ASN A 1 85 ? -15.217 13.140 10.552 1.00 52.25 85 ASN A O 1
ATOM 714 N N . SER A 1 86 ? -13.785 11.462 10.862 1.00 53.91 86 SER A N 1
ATOM 715 C CA . SER A 1 86 ? -14.592 10.829 11.900 1.00 53.91 86 SER A CA 1
ATOM 716 C C . SER A 1 86 ? -14.262 11.550 13.168 1.00 53.91 86 SER A C 1
ATOM 718 O O . SER A 1 86 ? -13.290 11.259 13.864 1.00 53.91 86 SER A O 1
ATOM 720 N N . SER A 1 87 ? -15.095 12.540 13.469 1.00 57.44 87 SER A N 1
ATOM 721 C CA . SER A 1 87 ? -15.136 13.046 14.821 1.00 57.44 87 SER A CA 1
ATOM 722 C C . SER A 1 87 ? -15.358 11.848 15.746 1.00 57.44 87 SER A C 1
ATOM 724 O O . SER A 1 87 ? -16.191 10.977 15.484 1.00 57.44 87 SER A O 1
ATOM 726 N N . ARG A 1 88 ? -14.556 11.786 16.812 1.00 60.03 88 ARG A N 1
ATOM 727 C CA . ARG A 1 88 ? -14.618 10.800 17.908 1.00 60.03 88 ARG A CA 1
ATOM 728 C C . ARG A 1 88 ? -16.065 10.476 18.321 1.00 60.03 88 ARG A C 1
ATOM 730 O O . ARG A 1 88 ? -16.391 9.330 18.612 1.00 60.03 88 ARG A O 1
ATOM 737 N N . GLU A 1 89 ? -16.915 11.493 18.257 1.00 62.25 89 GLU A N 1
ATOM 738 C CA . GLU A 1 89 ? -18.351 11.514 18.544 1.00 62.25 89 GLU A CA 1
ATOM 739 C C . GLU A 1 89 ? -19.196 10.569 17.669 1.00 62.25 89 GLU A C 1
ATOM 741 O O . GLU A 1 89 ? -20.249 10.113 18.102 1.00 62.25 89 GLU A O 1
ATOM 746 N N . LYS A 1 90 ? -18.765 10.266 16.435 1.00 64.25 90 LYS A N 1
ATOM 747 C CA . LYS A 1 90 ? -19.485 9.362 15.520 1.00 64.25 90 LYS A CA 1
ATOM 748 C C . LYS A 1 90 ? -19.210 7.887 15.797 1.00 64.25 90 LYS A C 1
ATOM 750 O O . LYS A 1 90 ? -20.037 7.045 15.463 1.00 64.25 90 LYS A O 1
ATOM 755 N N . LEU A 1 91 ? -18.049 7.575 16.374 1.00 63.91 91 LEU A N 1
ATOM 756 C CA . LEU A 1 91 ? -17.619 6.199 16.632 1.00 63.91 91 LEU A CA 1
ATOM 757 C C . LEU A 1 91 ? -18.035 5.719 18.022 1.00 63.91 91 LEU A C 1
ATOM 759 O O . LEU A 1 91 ? -18.307 4.535 18.213 1.00 63.91 91 LEU A O 1
ATOM 763 N N . ILE A 1 92 ? -18.070 6.625 18.999 1.00 66.69 92 ILE A N 1
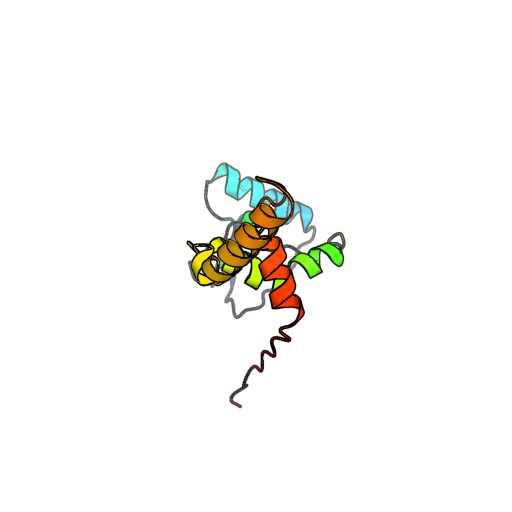ATOM 764 C CA . ILE A 1 92 ? -18.400 6.312 20.387 1.00 66.69 92 ILE A CA 1
ATOM 765 C C . ILE A 1 92 ? -19.255 7.432 20.957 1.00 66.69 92 ILE A C 1
ATOM 767 O O . ILE A 1 92 ? -18.988 8.609 20.728 1.00 66.69 92 ILE A O 1
ATOM 771 N N . ASN A 1 93 ? -20.233 7.059 21.779 1.00 69.81 93 ASN A N 1
ATOM 772 C CA . ASN A 1 93 ? -20.944 8.003 22.627 1.00 69.81 93 ASN A CA 1
ATOM 773 C C . ASN A 1 93 ? -20.007 8.523 23.735 1.00 69.81 93 ASN A C 1
ATOM 775 O O . ASN A 1 93 ? -19.948 7.969 24.833 1.00 69.81 93 ASN A O 1
ATOM 779 N N . THR A 1 94 ? -19.240 9.568 23.424 1.00 71.00 94 THR A N 1
ATOM 780 C CA . THR A 1 94 ? -18.293 10.201 24.352 1.00 71.00 94 THR A CA 1
ATOM 781 C C . THR A 1 94 ? -18.986 10.812 25.560 1.00 71.00 94 THR A C 1
ATOM 783 O O . THR A 1 94 ? -18.437 10.760 26.651 1.00 71.00 94 THR A O 1
ATOM 786 N N . PHE A 1 95 ? -20.223 11.284 25.396 1.00 73.56 95 PHE A N 1
ATOM 787 C CA . PHE A 1 95 ? -20.996 11.918 26.462 1.00 73.56 95 PHE A CA 1
ATOM 788 C C . PHE A 1 95 ? -21.222 10.990 27.663 1.00 73.56 95 PHE A C 1
ATOM 790 O O . PHE A 1 95 ? -21.038 11.394 28.807 1.00 73.56 95 PHE A O 1
ATOM 797 N N . ALA A 1 96 ? -21.570 9.723 27.417 1.00 77.81 96 ALA A N 1
ATOM 798 C CA . ALA A 1 96 ? -21.745 8.751 28.496 1.00 77.81 96 ALA A CA 1
ATOM 799 C C . ALA A 1 96 ? -20.426 8.450 29.233 1.00 77.81 96 ALA A C 1
ATOM 801 O O . ALA A 1 96 ? -20.424 8.264 30.448 1.00 77.81 96 ALA A O 1
ATOM 802 N N . LEU A 1 97 ? -19.306 8.417 28.504 1.00 76.75 97 LEU A N 1
ATOM 803 C CA . LEU A 1 97 ? -17.981 8.184 29.082 1.00 76.75 97 LEU A CA 1
ATOM 804 C C . LEU A 1 97 ? -17.505 9.377 29.915 1.00 76.75 97 LEU A C 1
ATOM 806 O O . LEU A 1 97 ? -16.946 9.173 30.989 1.00 76.75 97 LEU A O 1
ATOM 810 N N . ASP A 1 98 ? -17.780 10.600 29.460 1.00 80.50 98 ASP A N 1
ATOM 811 C CA . ASP A 1 98 ? -17.457 11.825 30.191 1.00 80.50 98 ASP A CA 1
ATOM 812 C C . ASP A 1 98 ? -18.216 11.908 31.521 1.00 80.50 98 ASP A C 1
ATOM 814 O O . ASP A 1 98 ? -17.607 12.212 32.542 1.00 80.50 98 ASP A O 1
ATOM 818 N N . ILE A 1 99 ? -19.501 11.530 31.549 1.00 84.69 99 ILE A N 1
ATOM 819 C CA . ILE A 1 99 ? -20.284 11.469 32.797 1.00 84.69 99 ILE A CA 1
ATOM 820 C C . ILE A 1 99 ? -19.643 10.510 33.806 1.00 84.69 99 ILE A C 1
ATOM 822 O O . ILE A 1 99 ? -19.441 10.877 34.962 1.00 84.69 99 ILE A O 1
ATOM 826 N N . ILE A 1 100 ? -19.298 9.293 33.372 1.00 83.88 100 ILE A N 1
ATOM 827 C CA . ILE A 1 100 ? -18.689 8.279 34.247 1.00 83.88 100 ILE A CA 1
ATOM 828 C C . ILE A 1 100 ? -17.322 8.757 34.756 1.00 83.88 100 ILE A C 1
ATOM 830 O O . ILE A 1 100 ? -17.008 8.609 35.936 1.00 83.88 100 ILE A O 1
ATOM 834 N N . LYS A 1 101 ? -16.508 9.351 33.877 1.00 83.31 101 LYS A N 1
ATOM 835 C CA . LYS A 1 101 ? -15.202 9.922 34.231 1.00 83.31 101 LYS A CA 1
ATOM 836 C C . LYS A 1 101 ? -15.344 11.003 35.301 1.00 83.31 101 LYS A C 1
ATOM 838 O O . LYS A 1 101 ? -14.617 10.977 36.294 1.00 83.31 101 LYS A O 1
ATOM 843 N N . ASP A 1 102 ? -16.294 11.915 35.124 1.00 84.62 102 ASP A N 1
ATOM 844 C CA . ASP A 1 102 ? -16.542 13.012 36.056 1.00 84.62 102 ASP A CA 1
ATOM 845 C C . ASP A 1 102 ? -17.057 12.508 37.408 1.00 84.62 102 ASP A C 1
ATOM 847 O O . ASP A 1 102 ? -16.667 13.036 38.449 1.00 84.62 102 ASP A O 1
ATOM 851 N N . GLU A 1 103 ? -17.899 11.472 37.427 1.00 86.75 103 GLU A N 1
ATOM 852 C CA . GLU A 1 103 ? -18.340 10.826 38.668 1.00 86.75 103 GLU A CA 1
ATOM 853 C C . GLU A 1 103 ? -17.173 10.194 39.432 1.00 86.75 103 GLU A C 1
ATOM 855 O O . GLU A 1 103 ? -17.064 10.382 40.645 1.00 86.75 103 GLU A O 1
ATOM 860 N N . ILE A 1 104 ? -16.275 9.493 38.737 1.00 83.75 104 ILE A N 1
ATOM 861 C CA . ILE A 1 104 ? -15.108 8.856 39.360 1.00 83.75 104 ILE A CA 1
ATOM 862 C C . ILE A 1 104 ? -14.128 9.908 39.890 1.00 83.75 104 ILE A C 1
ATOM 864 O O . ILE A 1 104 ? -13.693 9.811 41.038 1.00 83.75 104 ILE A O 1
ATOM 868 N N . ASN A 1 105 ? -13.814 10.934 39.094 1.00 84.75 105 ASN A N 1
ATOM 869 C CA . ASN A 1 105 ? -12.926 12.022 39.511 1.00 84.75 105 ASN A CA 1
ATOM 870 C C . ASN A 1 105 ? -13.500 12.772 40.725 1.00 84.75 105 ASN A C 1
ATOM 872 O O . ASN A 1 105 ? -12.783 13.030 41.686 1.00 84.75 105 ASN A O 1
ATOM 876 N N . LYS A 1 106 ? -14.816 13.018 40.772 1.00 86.44 106 LYS A N 1
ATOM 877 C CA . LYS A 1 106 ? -15.460 13.617 41.956 1.00 86.44 106 LYS A CA 1
ATOM 878 C C . LYS A 1 106 ? -15.336 12.762 43.219 1.00 86.44 106 LYS A C 1
ATOM 880 O O . LYS A 1 106 ? -15.295 13.315 44.314 1.00 86.44 106 LYS A O 1
ATOM 885 N N . GLN A 1 107 ? -15.321 11.435 43.091 1.00 87.00 107 GLN A N 1
ATOM 886 C CA . GLN A 1 107 ? -15.246 10.524 44.238 1.00 87.00 107 GLN A CA 1
ATOM 887 C C . GLN A 1 107 ? -13.815 10.281 44.731 1.00 87.00 107 GLN A C 1
ATOM 889 O O . GLN A 1 107 ? -13.613 10.091 45.929 1.00 87.00 107 GLN A O 1
ATOM 894 N N . LEU A 1 108 ? -12.835 10.254 43.825 1.00 84.25 108 LEU A N 1
ATOM 895 C CA . LEU A 1 108 ? -11.461 9.832 44.123 1.00 84.25 108 LEU A CA 1
ATOM 896 C C . LEU A 1 108 ? -10.442 10.984 44.127 1.00 84.25 108 LEU A C 1
ATOM 898 O O . LEU A 1 108 ? -9.314 10.782 44.575 1.00 84.25 108 LEU A O 1
ATOM 902 N N . GLY A 1 109 ? -10.839 12.176 43.676 1.00 79.56 109 GLY A N 1
ATOM 903 C CA . GLY A 1 109 ? -10.009 13.378 43.601 1.00 79.56 109 GLY A CA 1
ATOM 904 C C . GLY A 1 109 ? -9.982 13.971 42.191 1.00 79.56 109 GLY A C 1
ATOM 905 O O . GLY A 1 109 ? -9.953 13.243 41.195 1.00 79.56 109 GLY A O 1
ATOM 906 N N . ASP A 1 110 ? -9.980 15.305 42.115 1.00 72.50 110 ASP A N 1
ATOM 907 C CA . ASP A 1 110 ? -9.962 16.028 40.843 1.00 72.50 110 ASP A CA 1
ATOM 908 C C . ASP A 1 110 ? -8.759 15.596 39.982 1.00 72.50 110 ASP A C 1
ATOM 910 O O . ASP A 1 110 ? -7.626 15.525 40.460 1.00 72.50 110 ASP A O 1
ATOM 914 N N . ASN A 1 111 ? -9.016 15.337 38.694 1.00 67.75 111 ASN A N 1
ATOM 915 C CA . ASN A 1 111 ? -8.029 14.962 37.668 1.00 67.75 111 ASN A CA 1
ATOM 916 C C . ASN A 1 111 ? -7.321 13.600 37.845 1.00 67.75 111 ASN A C 1
ATOM 918 O O . ASN A 1 111 ? -6.204 13.430 37.360 1.00 67.75 111 ASN A O 1
ATOM 922 N N . LEU A 1 112 ? -7.945 12.607 38.489 1.00 74.44 112 LEU A N 1
ATOM 923 C CA . LEU A 1 112 ? -7.376 11.251 38.564 1.00 74.44 112 LEU A CA 1
ATOM 924 C C . LEU A 1 112 ? -7.374 10.525 37.201 1.00 74.44 112 LEU A C 1
ATOM 926 O O . LEU A 1 112 ? -6.438 9.796 36.873 1.00 74.44 112 LEU A O 1
ATOM 930 N N . LEU A 1 113 ? -8.439 10.699 36.418 1.00 75.69 113 LEU A N 1
ATOM 931 C CA . LEU A 1 113 ? -8.616 10.101 35.097 1.00 75.69 113 LEU A CA 1
ATOM 932 C C . LEU A 1 113 ? -8.494 11.156 33.999 1.00 75.69 113 LEU A C 1
ATOM 934 O O . LEU A 1 113 ? -9.273 12.111 33.956 1.00 75.69 113 LEU A O 1
ATOM 938 N N . GLU A 1 114 ? -7.574 10.911 33.067 1.00 73.25 114 GLU A N 1
ATOM 939 C CA . GLU A 1 114 ? -7.450 11.632 31.801 1.00 73.25 114 GLU A CA 1
ATOM 940 C C . GLU A 1 114 ? -7.865 10.745 30.622 1.00 73.25 114 GLU A C 1
ATOM 942 O O . GLU A 1 114 ? -7.559 9.550 30.564 1.00 73.25 114 GLU A O 1
ATOM 947 N N . ASP A 1 115 ? -8.537 11.351 29.643 1.00 64.00 115 ASP A N 1
ATOM 948 C CA . ASP A 1 115 ? -8.920 10.674 28.408 1.00 64.00 115 ASP A CA 1
ATOM 949 C C . ASP A 1 115 ? -7.726 10.557 27.453 1.00 64.00 115 ASP A C 1
ATOM 951 O O . ASP A 1 115 ? -7.424 11.468 26.681 1.00 64.00 115 ASP A O 1
ATOM 955 N N . LEU A 1 116 ? -7.089 9.388 27.429 1.00 65.50 116 LEU A N 1
ATOM 956 C CA . LEU A 1 116 ? -6.146 9.014 26.373 1.00 65.50 116 LEU A CA 1
ATOM 957 C C . LEU A 1 116 ? -6.875 8.216 25.290 1.00 65.50 116 LEU A C 1
ATOM 959 O O . LEU A 1 116 ? -6.883 6.983 25.282 1.00 65.50 116 LEU A O 1
ATOM 963 N N . TYR A 1 117 ? -7.516 8.935 24.368 1.00 65.31 117 TYR A N 1
ATOM 964 C CA . TYR A 1 117 ? -8.253 8.324 23.268 1.00 65.31 117 TYR A CA 1
ATOM 965 C C . TYR A 1 117 ? -7.357 8.051 22.054 1.00 65.31 117 TYR A C 1
ATOM 967 O O . TYR A 1 117 ? -6.812 8.968 21.444 1.00 65.31 117 TYR A O 1
ATOM 975 N N . ASP A 1 118 ? -7.254 6.779 21.668 1.00 70.06 118 ASP A N 1
ATOM 976 C CA . ASP A 1 118 ? -6.537 6.339 20.471 1.00 70.06 118 ASP A CA 1
ATOM 977 C C . ASP A 1 118 ? -7.507 5.608 19.530 1.00 70.06 118 ASP A C 1
ATOM 979 O O . ASP A 1 118 ? -7.766 4.405 19.669 1.00 70.06 118 ASP A O 1
ATOM 983 N N . THR A 1 119 ? -8.041 6.344 18.549 1.00 67.50 119 THR A N 1
ATOM 984 C CA . THR A 1 119 ? -8.965 5.826 17.527 1.00 67.50 119 THR A CA 1
ATOM 985 C C . THR A 1 119 ? -8.397 4.596 16.818 1.00 67.50 119 THR A C 1
ATOM 987 O O . THR A 1 119 ? -9.137 3.661 16.505 1.00 67.50 119 THR A O 1
ATOM 990 N N . LYS A 1 120 ? -7.072 4.545 16.607 1.00 68.06 120 LYS A N 1
ATOM 991 C CA . LYS A 1 120 ? -6.409 3.426 15.925 1.00 68.06 120 LYS A CA 1
ATOM 992 C C . LYS A 1 120 ? -6.496 2.159 16.770 1.00 68.06 120 LYS A C 1
ATOM 994 O O . LYS A 1 120 ? -6.820 1.092 16.245 1.00 68.06 120 LYS A O 1
ATOM 999 N N . LYS A 1 121 ? -6.256 2.249 18.080 1.00 71.56 121 LYS A N 1
ATOM 1000 C CA . LYS A 1 121 ? -6.401 1.098 18.991 1.00 71.56 121 LYS A CA 1
ATOM 1001 C C . LYS A 1 121 ? -7.845 0.615 19.069 1.00 71.56 121 LYS A C 1
ATOM 1003 O O . LYS A 1 121 ? -8.077 -0.594 19.030 1.00 71.56 121 LYS A O 1
ATOM 1008 N N . LEU A 1 122 ? -8.804 1.534 19.129 1.00 71.19 122 LEU A N 1
ATOM 1009 C CA . LEU A 1 122 ? -10.221 1.200 19.219 1.00 71.19 122 LEU A CA 1
ATOM 1010 C C . LEU A 1 122 ? -10.725 0.465 17.967 1.00 71.19 122 LEU A C 1
ATOM 1012 O O . LEU A 1 122 ? -11.264 -0.638 18.071 1.00 71.19 122 LEU A O 1
ATOM 1016 N N . LEU A 1 123 ? -10.486 1.024 16.777 1.00 69.94 123 LEU A N 1
ATOM 1017 C CA . LEU A 1 123 ? -10.862 0.399 15.505 1.00 69.94 123 LEU A CA 1
ATOM 1018 C C . LEU A 1 123 ? -10.204 -0.978 15.341 1.00 69.94 123 LEU A C 1
ATOM 1020 O O . LEU A 1 123 ? -10.849 -1.932 14.903 1.00 69.94 123 LEU A O 1
ATOM 1024 N N . LYS A 1 124 ? -8.944 -1.126 15.771 1.00 69.75 124 LYS A N 1
ATOM 1025 C CA . LYS A 1 124 ? -8.235 -2.413 15.747 1.00 69.75 124 LYS A CA 1
ATOM 1026 C C . LYS A 1 124 ? -8.923 -3.461 16.625 1.00 69.75 124 LYS A C 1
ATOM 1028 O O . LYS A 1 124 ? -8.951 -4.633 16.245 1.00 69.75 124 LYS A O 1
ATOM 1033 N N . HIS A 1 125 ? -9.485 -3.060 17.767 1.00 71.06 125 HIS A N 1
ATOM 1034 C CA . HIS A 1 125 ? -10.253 -3.940 18.647 1.00 71.06 125 HIS A CA 1
ATOM 1035 C C . HIS A 1 125 ? -11.625 -4.309 18.069 1.00 71.06 125 HIS A C 1
ATOM 1037 O O . HIS A 1 125 ? -11.951 -5.496 18.048 1.00 71.06 125 HIS A O 1
ATOM 1043 N N . PHE A 1 126 ? -12.385 -3.352 17.528 1.00 66.88 126 PHE A N 1
ATOM 1044 C CA . PHE A 1 126 ? -13.682 -3.629 16.893 1.00 66.88 126 PHE A CA 1
ATOM 1045 C C . PHE A 1 126 ? -13.547 -4.569 15.691 1.00 66.88 126 PHE A C 1
ATOM 1047 O O . PHE A 1 126 ? -14.191 -5.615 15.629 1.00 66.88 126 PHE A O 1
ATOM 1054 N N . LEU A 1 127 ? -12.612 -4.282 14.783 1.00 65.06 127 LEU A N 1
ATOM 1055 C CA . LEU A 1 127 ? -12.350 -5.120 13.608 1.00 65.06 127 LEU A CA 1
ATOM 1056 C C . LEU A 1 127 ? -11.694 -6.466 13.958 1.00 65.06 127 LEU A C 1
ATOM 1058 O O . LEU A 1 127 ? -11.533 -7.328 13.095 1.00 65.06 127 LEU A O 1
ATOM 1062 N N . LYS A 1 128 ? -11.254 -6.681 15.206 1.00 63.28 128 LYS A N 1
ATOM 1063 C CA . LYS A 1 128 ? -10.820 -8.007 15.675 1.00 63.28 128 LYS A CA 1
ATOM 1064 C C . LYS A 1 128 ? -11.998 -8.944 15.924 1.00 63.28 128 LYS A C 1
ATOM 1066 O O . LYS A 1 128 ? -11.805 -10.147 15.802 1.00 63.28 128 LYS A O 1
ATOM 1071 N N . GLN A 1 129 ? -13.178 -8.410 16.226 1.00 55.12 129 GLN A N 1
ATOM 1072 C CA . GLN A 1 129 ? -14.380 -9.203 16.493 1.00 55.12 129 GLN A CA 1
ATOM 1073 C C . GLN A 1 129 ? -15.257 -9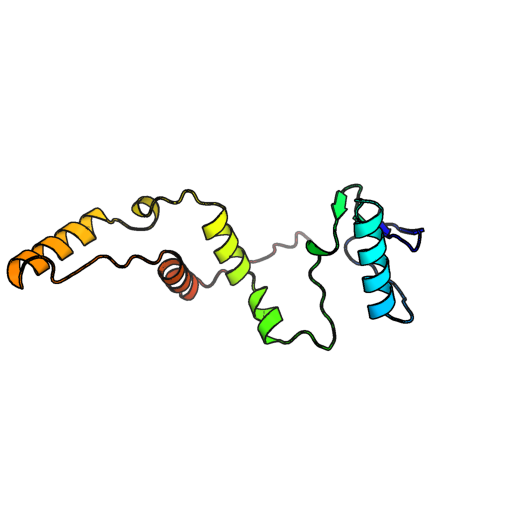.398 15.249 1.00 55.12 129 GLN A C 1
ATOM 1075 O O . GLN A 1 129 ? -16.032 -10.349 15.195 1.00 55.12 129 GLN A O 1
ATOM 1080 N N . ILE A 1 130 ? -15.112 -8.551 14.227 1.00 46.53 130 ILE A N 1
ATOM 1081 C CA . ILE A 1 130 ? -15.859 -8.689 12.974 1.00 46.53 130 ILE A CA 1
ATOM 1082 C C . ILE A 1 130 ? -15.138 -9.689 12.056 1.00 46.53 130 ILE A C 1
ATOM 1084 O O . ILE A 1 130 ? -14.103 -9.378 11.466 1.00 46.53 130 ILE A O 1
ATOM 1088 N N . ILE A 1 131 ? -15.700 -10.893 11.911 1.00 42.50 131 ILE A N 1
ATOM 1089 C CA . ILE A 1 131 ? -15.369 -11.802 10.805 1.00 42.50 131 ILE A CA 1
ATOM 1090 C C . ILE A 1 131 ? -16.113 -11.280 9.576 1.00 42.50 131 ILE A C 1
ATOM 1092 O O . ILE A 1 131 ? -17.316 -11.492 9.432 1.00 42.50 131 ILE A O 1
ATOM 1096 N N . ILE A 1 132 ? -15.413 -10.559 8.702 1.00 40.56 132 ILE A N 1
ATOM 1097 C CA . ILE A 1 132 ? -15.998 -10.090 7.445 1.00 40.56 132 ILE A CA 1
ATOM 1098 C C . ILE A 1 132 ? -15.961 -11.252 6.447 1.00 40.56 132 ILE A C 1
ATOM 1100 O O . ILE A 1 132 ? -14.915 -11.561 5.879 1.00 40.56 132 ILE A O 1
ATOM 1104 N N . TYR A 1 133 ? -17.103 -11.913 6.253 1.00 35.84 133 TYR A N 1
ATOM 1105 C CA . TYR A 1 133 ? -17.297 -12.857 5.155 1.00 35.84 133 TYR A CA 1
ATOM 1106 C C . TYR A 1 133 ? -17.560 -12.078 3.865 1.00 35.84 133 TYR A C 1
ATOM 1108 O O . TYR A 1 133 ? -18.625 -11.488 3.696 1.00 35.84 133 TYR A O 1
ATOM 1116 N N . PHE A 1 134 ? -16.610 -12.112 2.933 1.00 34.94 134 PHE A N 1
ATOM 1117 C CA . PHE A 1 134 ? -16.873 -11.737 1.547 1.00 34.94 134 PHE A CA 1
ATOM 1118 C C . PHE A 1 134 ? -17.242 -13.000 0.764 1.00 34.94 134 PHE A C 1
ATOM 1120 O O . PHE A 1 134 ? -16.411 -13.880 0.559 1.00 34.94 134 PHE A O 1
ATOM 1127 N N . SER A 1 135 ? -18.504 -13.101 0.345 1.00 29.16 135 SER A N 1
ATOM 1128 C CA . SER A 1 135 ? -18.953 -14.085 -0.642 1.00 29.16 135 SER A CA 1
ATOM 1129 C C . SER A 1 135 ? -19.003 -13.394 -2.000 1.00 29.16 135 SER 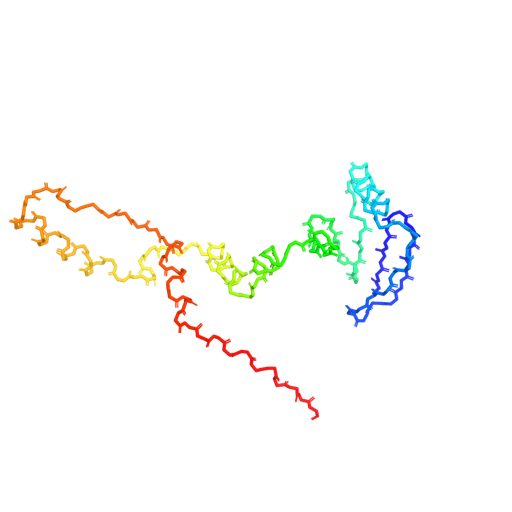A C 1
ATOM 1131 O O . SER A 1 135 ? -19.805 -12.485 -2.210 1.00 29.16 135 SER A O 1
ATOM 1133 N N . ILE A 1 136 ? -18.134 -13.810 -2.921 1.00 31.00 136 ILE A N 1
ATOM 1134 C CA . ILE A 1 136 ? -18.258 -13.433 -4.329 1.00 31.00 136 ILE A CA 1
ATOM 1135 C C . ILE A 1 136 ? -19.365 -14.314 -4.908 1.00 31.00 136 ILE A C 1
ATOM 1137 O O . ILE A 1 136 ? -19.177 -15.517 -5.083 1.00 31.00 136 ILE A O 1
ATOM 1141 N N . LYS A 1 137 ? -20.535 -13.729 -5.184 1.00 29.83 137 LYS A N 1
ATOM 1142 C CA . LYS A 1 137 ? -21.539 -14.379 -6.032 1.00 29.83 137 LYS A CA 1
ATOM 1143 C C . LYS A 1 137 ? -20.999 -14.399 -7.459 1.00 29.83 137 LYS A C 1
ATOM 1145 O O . LYS A 1 137 ? -21.065 -13.394 -8.159 1.00 29.83 137 LYS A O 1
ATOM 1150 N N . THR A 1 138 ? -20.470 -15.537 -7.890 1.00 35.94 138 THR A N 1
ATOM 1151 C CA . THR A 1 138 ? -20.292 -15.811 -9.313 1.00 35.94 138 THR A CA 1
ATOM 1152 C C . THR A 1 138 ? -21.668 -16.086 -9.908 1.00 35.94 138 THR A C 1
ATOM 1154 O O . THR A 1 138 ? -22.290 -17.107 -9.617 1.00 35.94 138 THR A O 1
ATOM 1157 N N . HIS A 1 139 ? -22.173 -15.150 -10.708 1.00 39.94 139 HIS A N 1
ATOM 1158 C CA . HIS A 1 139 ? -23.248 -15.451 -11.646 1.00 39.94 139 HIS A CA 1
ATOM 1159 C C . HIS A 1 139 ? -22.633 -16.288 -12.774 1.00 39.94 139 HIS A C 1
ATOM 1161 O O . HIS A 1 139 ? -21.958 -15.742 -13.644 1.00 39.94 139 HIS A O 1
ATOM 1167 N N . LEU A 1 140 ? -22.779 -17.612 -12.663 1.00 41.41 140 LEU A N 1
ATOM 1168 C CA . LEU A 1 140 ? -22.661 -18.544 -13.787 1.00 41.41 140 LEU A CA 1
ATOM 1169 C C . LEU A 1 140 ? -23.933 -18.476 -14.634 1.00 41.41 140 LEU A C 1
ATOM 1171 O O . LEU A 1 140 ? -25.023 -18.354 -14.023 1.00 41.41 140 LEU A O 1
#

pLDDT: mean 74.25, std 14.61, range [29.16, 94.75]

Foldseek 3Di:
DKAAPPVRDDDDDPPDDDDDDPDPVVSLVRQVVVCVVVVAARMADPNDGDHPVNDDDDDPPCDVVNVVCVPPLNVVLVCVVVVDPPDPVNVDVVVVVVVVVVVVCVVPHPPPDDDPDDPSVVSVVVSVPDPDDDDDPPPD

Radius of gyration: 24.1 Å; chains: 1; bounding box: 41×35×70 Å

Sequence (140 aa):
MLKFYPYNVSTEYNGILLINCNNFHKLMKESFIYESINNNPALFVDNTEIYLNDLCIFTEQTRIADMYELSSKNWLFQALINHENSSREKLINTFALDIIKDEINKQLGDNLLEDLYDTKKLLKHFLKQIIIYFSIKTHL